Protein AF-A0A846D6I4-F1 (afdb_monomer_lite)

Secondary structure (DSSP, 8-state):
-HHHHHHHHS--PPP---------S---HHHHHHHHHHTTTS-HHHHHHSSSS---HHHHHHHHHHTT------HHHHHHHHHHHH-TTSSTTS--

Foldseek 3Di:
DQVVVCVVPVDNDDPPPDDPDDDQQPPDLPVVVVLCVVCVVDDLVVSCVPDPTNQDSVSSVVSCVVVVNDNDDDPVVVVVVVCVVVDVPPPVVPDD

Structure (mmCIF, N/CA/C/O backbone):
data_AF-A0A846D6I4-F1
#
_entry.id   AF-A0A846D6I4-F1
#
loop_
_atom_site.group_PDB
_atom_site.id
_atom_site.type_symbol
_atom_site.label_atom_id
_atom_site.label_alt_id
_atom_site.label_comp_id
_atom_site.label_asym_id
_atom_site.label_entity_id
_atom_site.label_seq_id
_atom_site.pdbx_PDB_ins_code
_atom_site.Cartn_x
_atom_site.Cartn_y
_atom_site.Cartn_z
_atom_site.occupancy
_atom_site.B_iso_or_equiv
_atom_site.auth_seq_id
_atom_site.auth_comp_id
_atom_site.auth_asym_id
_atom_site.auth_atom_id
_atom_site.pdbx_PDB_model_num
ATOM 1 N N . MET A 1 1 ? 31.938 8.165 -27.049 1.00 59.97 1 MET A N 1
ATOM 2 C CA . MET A 1 1 ? 32.016 8.600 -28.462 1.00 59.97 1 MET A CA 1
ATOM 3 C C . MET A 1 1 ? 31.050 7.776 -29.306 1.00 59.97 1 MET A C 1
ATOM 5 O O . MET A 1 1 ? 31.154 6.558 -29.312 1.00 59.97 1 MET A O 1
ATOM 9 N N . TRP A 1 2 ? 30.084 8.420 -29.960 1.00 67.44 2 TRP A N 1
ATOM 10 C CA . TRP A 1 2 ? 29.007 7.786 -30.741 1.00 67.44 2 TRP A CA 1
ATOM 11 C C . TRP A 1 2 ? 29.463 7.304 -32.135 1.00 67.44 2 TRP A C 1
ATOM 13 O O . TRP A 1 2 ? 28.909 6.345 -32.663 1.00 67.44 2 TRP A O 1
ATOM 23 N N . LEU A 1 3 ? 30.536 7.897 -32.676 1.00 74.56 3 LEU A N 1
ATOM 24 C CA . LEU A 1 3 ? 31.150 7.550 -33.968 1.00 74.56 3 LEU A CA 1
ATOM 25 C C . LEU A 1 3 ? 31.615 6.084 -34.055 1.00 74.56 3 LEU A C 1
ATOM 27 O O . LEU A 1 3 ? 31.408 5.437 -35.075 1.00 74.56 3 LEU A O 1
ATOM 31 N N . ARG A 1 4 ? 32.170 5.529 -32.967 1.00 71.56 4 ARG A N 1
ATOM 32 C CA . ARG A 1 4 ? 32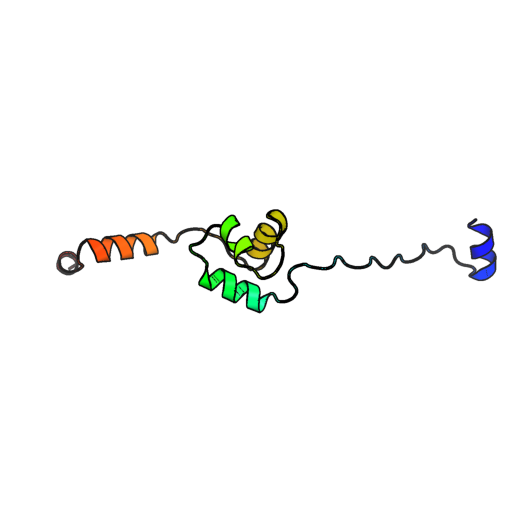.637 4.131 -32.920 1.00 71.56 4 ARG A CA 1
ATOM 33 C C . ARG A 1 4 ? 31.485 3.117 -32.980 1.00 71.56 4 ARG A C 1
ATOM 35 O O . ARG A 1 4 ? 31.598 2.105 -33.653 1.00 71.56 4 ARG A O 1
ATOM 42 N N . ARG A 1 5 ? 30.338 3.431 -32.363 1.00 66.44 5 ARG A N 1
ATOM 43 C CA . ARG A 1 5 ? 29.135 2.573 -32.405 1.00 66.44 5 ARG A CA 1
ATOM 44 C C . ARG A 1 5 ? 28.482 2.532 -33.786 1.00 66.44 5 ARG A C 1
ATOM 46 O O . ARG A 1 5 ? 27.979 1.490 -34.185 1.00 66.44 5 ARG A O 1
ATOM 53 N N . LYS A 1 6 ? 28.525 3.644 -34.530 1.00 70.44 6 LYS A N 1
ATOM 54 C CA . LYS A 1 6 ? 28.041 3.701 -35.918 1.00 70.44 6 LYS A CA 1
ATOM 55 C C . LYS A 1 6 ? 28.837 2.758 -36.826 1.00 70.44 6 LYS A C 1
ATOM 57 O O . LYS A 1 6 ? 28.241 2.080 -37.651 1.00 70.44 6 LYS A O 1
ATOM 62 N N . ALA A 1 7 ? 30.159 2.706 -36.653 1.00 73.75 7 ALA A N 1
ATOM 63 C CA . ALA A 1 7 ? 31.026 1.823 -37.430 1.00 73.75 7 ALA A CA 1
ATOM 64 C C . ALA A 1 7 ? 30.792 0.333 -37.117 1.00 73.75 7 ALA A C 1
ATOM 66 O O . ALA A 1 7 ? 30.873 -0.493 -38.016 1.00 73.75 7 ALA A O 1
ATOM 67 N N . GLU A 1 8 ? 30.478 -0.001 -35.861 1.00 70.62 8 GLU A N 1
ATOM 68 C CA . GLU A 1 8 ? 30.302 -1.389 -35.407 1.00 70.62 8 GLU A CA 1
ATOM 69 C C . GLU A 1 8 ? 28.882 -1.949 -35.640 1.00 70.62 8 GLU A C 1
ATOM 71 O O . GLU A 1 8 ? 28.734 -3.148 -35.849 1.00 70.62 8 GLU A O 1
ATOM 76 N N . THR A 1 9 ? 27.822 -1.129 -35.586 1.00 70.25 9 THR A N 1
ATOM 77 C CA . THR A 1 9 ? 26.419 -1.614 -35.614 1.00 70.25 9 THR A CA 1
ATOM 78 C C . THR A 1 9 ? 25.569 -1.001 -36.738 1.00 70.25 9 THR A C 1
ATOM 80 O O . THR A 1 9 ? 24.470 -1.481 -36.996 1.00 70.25 9 THR A O 1
ATOM 83 N N . GLY A 1 10 ? 26.037 0.051 -37.424 1.00 70.94 10 GLY A N 1
ATOM 84 C CA . GLY A 1 10 ? 25.311 0.700 -38.531 1.00 70.94 10 GLY A CA 1
ATOM 85 C C . GLY A 1 10 ? 24.037 1.464 -38.137 1.00 70.94 10 GLY A C 1
ATOM 86 O O . GLY A 1 10 ? 23.444 2.134 -38.978 1.00 70.94 10 GLY A O 1
ATOM 87 N N . ASP A 1 11 ? 23.637 1.411 -36.866 1.00 68.38 11 ASP A N 1
ATOM 88 C CA . ASP A 1 11 ? 22.382 1.959 -36.350 1.00 68.38 11 ASP A CA 1
ATOM 89 C C . ASP A 1 11 ? 22.633 2.884 -35.138 1.00 68.38 11 ASP A C 1
ATOM 91 O O . ASP A 1 11 ? 23.617 2.741 -34.405 1.00 68.38 11 ASP A O 1
ATOM 95 N N . PHE A 1 12 ? 21.744 3.857 -34.927 1.00 65.50 12 PHE A N 1
ATOM 96 C CA . PHE A 1 12 ? 21.854 4.902 -33.894 1.00 65.50 12 PHE A CA 1
ATOM 97 C C . PHE A 1 12 ? 20.897 4.701 -32.719 1.00 65.50 12 PHE A C 1
ATOM 99 O O . PHE A 1 12 ? 20.734 5.600 -31.888 1.00 65.50 12 PHE A O 1
ATOM 106 N N . ARG A 1 13 ? 20.232 3.546 -32.644 1.00 71.81 13 ARG A N 1
ATOM 107 C CA . ARG A 1 13 ? 19.220 3.294 -31.617 1.00 71.81 13 ARG A CA 1
ATOM 108 C C . ARG A 1 13 ? 19.793 3.489 -30.217 1.00 71.81 13 ARG A C 1
ATOM 110 O O . ARG A 1 13 ? 20.882 3.018 -29.876 1.00 71.81 13 ARG A O 1
ATOM 117 N N . ALA A 1 14 ? 19.029 4.199 -29.390 1.00 74.56 14 ALA A N 1
ATOM 118 C CA . ALA A 1 14 ? 19.341 4.344 -27.982 1.00 74.56 14 ALA A CA 1
ATOM 119 C C . ALA A 1 14 ? 19.434 2.951 -27.346 1.00 74.56 14 ALA A C 1
ATOM 121 O O . ALA A 1 14 ? 18.586 2.090 -27.581 1.00 74.56 14 ALA A O 1
ATOM 122 N N . LYS A 1 15 ? 20.473 2.722 -26.534 1.00 73.12 15 LYS A N 1
ATOM 123 C CA . LYS A 1 15 ? 20.604 1.466 -25.792 1.00 73.12 15 LYS A CA 1
ATOM 124 C C . LYS A 1 15 ? 19.374 1.322 -24.899 1.00 73.12 15 LYS A C 1
ATOM 126 O O . LYS A 1 15 ? 19.152 2.186 -24.050 1.00 73.12 15 LYS A O 1
ATOM 131 N N . VAL A 1 16 ? 18.624 0.233 -25.067 1.00 75.44 16 VAL A N 1
ATOM 132 C CA . VAL A 1 16 ? 17.546 -0.127 -24.143 1.00 75.44 16 VAL A CA 1
ATOM 133 C C . VAL A 1 16 ? 18.190 -0.303 -22.771 1.00 75.44 16 VAL A C 1
ATOM 135 O O . VAL A 1 16 ? 18.985 -1.215 -22.546 1.00 75.44 16 VAL A O 1
ATOM 138 N N . ARG A 1 17 ? 17.947 0.654 -21.875 1.00 74.06 17 ARG A N 1
ATOM 139 C CA . ARG A 1 17 ? 18.325 0.521 -20.473 1.00 74.06 17 ARG A CA 1
ATOM 140 C C . ARG A 1 17 ? 17.271 -0.367 -19.843 1.00 74.06 17 ARG A C 1
ATOM 142 O O . ARG A 1 17 ? 16.146 0.073 -19.635 1.00 74.06 17 ARG A O 1
ATOM 149 N N . GLU A 1 18 ? 17.637 -1.606 -19.547 1.00 75.25 18 GLU A N 1
ATOM 150 C CA . GLU A 1 18 ? 16.835 -2.431 -18.655 1.00 75.25 18 GLU A CA 1
ATOM 151 C C . GLU A 1 18 ? 16.770 -1.723 -17.304 1.00 75.25 18 GLU A C 1
ATOM 153 O O . GLU A 1 18 ? 17.765 -1.585 -16.584 1.00 75.25 18 GLU A O 1
ATOM 158 N N . HIS A 1 19 ? 15.594 -1.194 -16.983 1.00 71.62 19 HIS A N 1
ATOM 159 C CA . HIS A 1 19 ? 15.332 -0.694 -15.651 1.00 71.62 19 HIS A CA 1
ATOM 160 C C . HIS A 1 19 ? 15.310 -1.901 -14.721 1.00 71.62 19 HIS A C 1
ATOM 162 O O . HIS A 1 19 ? 14.350 -2.669 -14.713 1.00 71.62 19 HIS A O 1
ATOM 168 N N . ARG A 1 20 ? 16.376 -2.072 -13.935 1.00 69.19 20 ARG A N 1
ATOM 169 C CA . ARG A 1 20 ? 16.392 -3.036 -12.836 1.00 69.19 20 ARG A CA 1
ATOM 170 C C . ARG A 1 20 ? 15.229 -2.674 -11.911 1.00 69.19 20 ARG A C 1
ATOM 172 O O . ARG A 1 20 ? 15.223 -1.592 -11.322 1.00 69.19 20 ARG A O 1
ATOM 179 N N . GLY A 1 21 ? 14.203 -3.523 -11.887 1.00 64.81 21 GLY A N 1
ATOM 180 C CA . GLY A 1 21 ? 12.985 -3.291 -11.116 1.00 64.81 21 GLY A CA 1
ATOM 181 C C . GLY A 1 21 ? 13.304 -3.007 -9.649 1.00 64.81 21 GLY A C 1
ATOM 182 O O . GLY A 1 21 ? 14.310 -3.474 -9.117 1.00 64.81 21 GLY A O 1
ATOM 183 N N . LYS A 1 22 ? 12.462 -2.207 -8.988 1.00 67.50 22 LYS A N 1
ATOM 184 C CA . LYS A 1 22 ? 12.601 -1.958 -7.549 1.00 67.50 22 LYS A CA 1
ATOM 185 C C . LYS A 1 22 ? 12.341 -3.264 -6.796 1.00 67.50 22 LYS A C 1
ATOM 187 O O . LYS A 1 22 ? 11.323 -3.908 -7.038 1.00 67.50 22 LYS A O 1
ATOM 192 N N . ASN A 1 23 ? 13.223 -3.613 -5.862 1.00 66.69 23 ASN A N 1
ATOM 193 C CA . ASN A 1 23 ? 12.980 -4.704 -4.923 1.00 66.69 23 ASN A CA 1
ATOM 194 C C . ASN A 1 23 ? 11.787 -4.304 -4.043 1.00 66.69 23 ASN A C 1
ATOM 196 O O . ASN A 1 23 ? 11.872 -3.346 -3.270 1.00 66.69 23 ASN A O 1
ATOM 200 N N . ASN A 1 24 ? 10.653 -4.983 -4.200 1.00 68.50 24 ASN A N 1
ATOM 201 C CA . ASN A 1 24 ? 9.481 -4.725 -3.373 1.00 68.50 24 ASN A CA 1
ATOM 202 C C . ASN A 1 24 ? 9.710 -5.343 -1.990 1.00 68.50 24 ASN A C 1
ATOM 204 O O . ASN A 1 24 ? 10.041 -6.518 -1.894 1.00 68.50 24 ASN A O 1
ATOM 208 N N . LYS A 1 25 ? 9.505 -4.561 -0.922 1.00 74.62 25 LYS A N 1
ATOM 209 C CA . LYS A 1 25 ? 9.597 -5.049 0.467 1.00 74.62 25 LYS A CA 1
ATOM 210 C C . LYS A 1 25 ? 8.480 -6.043 0.832 1.00 74.62 25 LYS A C 1
ATOM 212 O O . LYS A 1 25 ? 8.614 -6.783 1.794 1.00 74.62 25 LYS A O 1
ATOM 217 N N . ILE A 1 26 ? 7.387 -6.056 0.063 1.00 77.31 26 ILE A N 1
ATOM 218 C CA . ILE A 1 26 ? 6.286 -7.016 0.190 1.00 77.31 26 ILE A CA 1
ATOM 219 C C . ILE A 1 26 ? 6.367 -7.968 -0.999 1.00 77.31 26 ILE A C 1
ATOM 221 O O . ILE A 1 26 ? 6.008 -7.604 -2.124 1.00 77.31 26 ILE A O 1
ATOM 225 N N . THR A 1 27 ? 6.886 -9.163 -0.734 1.00 79.06 27 THR A N 1
ATOM 226 C CA . THR A 1 27 ? 6.998 -10.251 -1.714 1.00 79.06 27 THR A CA 1
ATOM 227 C C . THR A 1 27 ? 5.701 -11.054 -1.788 1.00 79.06 27 THR A C 1
ATOM 229 O O . THR A 1 27 ? 5.274 -11.427 -2.876 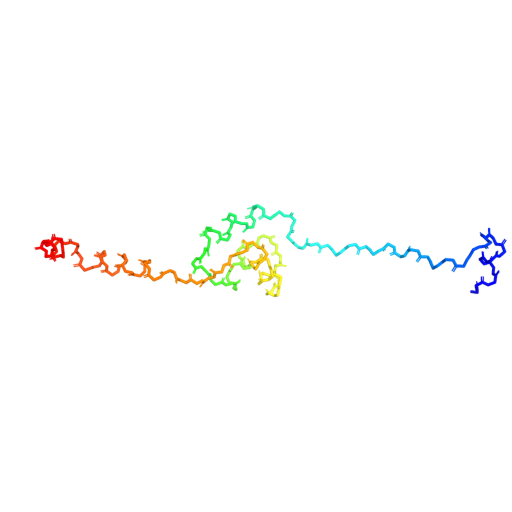1.00 79.06 27 THR A O 1
ATOM 232 N N . ASP A 1 28 ? 5.048 -11.258 -0.642 1.00 84.12 28 ASP A N 1
ATOM 233 C CA . ASP A 1 28 ? 3.847 -12.079 -0.499 1.00 84.12 28 ASP A CA 1
ATOM 234 C C . ASP A 1 28 ? 2.636 -11.206 -0.134 1.00 84.12 28 ASP A C 1
ATOM 236 O O . ASP A 1 28 ? 2.511 -10.703 0.985 1.00 84.12 28 ASP A O 1
ATOM 240 N N . TRP A 1 29 ? 1.766 -10.972 -1.118 1.00 84.81 29 TRP A N 1
ATOM 241 C CA . TRP A 1 29 ? 0.578 -10.128 -0.960 1.00 84.81 29 TRP A CA 1
ATOM 242 C C . TRP A 1 29 ? -0.585 -10.851 -0.286 1.00 84.81 29 TRP A C 1
ATOM 244 O O . TRP A 1 29 ? -1.441 -10.193 0.302 1.00 84.81 29 TRP A O 1
ATOM 254 N N . GLU A 1 30 ? -0.624 -12.179 -0.364 1.00 85.75 30 GLU A N 1
ATOM 255 C CA . GLU A 1 30 ? -1.700 -12.978 0.217 1.00 85.75 30 GLU A CA 1
ATOM 256 C C . GLU A 1 30 ? -1.534 -13.053 1.735 1.00 85.75 30 GLU A C 1
ATOM 258 O O . GLU A 1 30 ? -2.473 -12.750 2.475 1.00 85.75 30 GLU A O 1
ATOM 263 N N . LYS A 1 31 ? -0.300 -13.276 2.206 1.00 86.06 31 LYS A N 1
ATOM 264 C CA . LYS A 1 31 ? 0.033 -13.147 3.634 1.00 86.06 31 LYS A CA 1
ATOM 265 C C . LYS A 1 31 ? -0.245 -11.750 4.171 1.00 86.06 31 LYS A C 1
ATOM 267 O O . LYS A 1 31 ? -0.789 -11.612 5.262 1.00 86.06 31 LYS A O 1
ATOM 272 N N . PHE A 1 32 ? 0.089 -10.711 3.401 1.00 86.62 32 PHE A N 1
ATOM 273 C CA . PHE A 1 32 ? -0.173 -9.331 3.812 1.00 86.62 32 PHE A CA 1
ATOM 274 C C . PHE A 1 32 ? -1.676 -9.038 3.932 1.00 86.62 32 PHE A C 1
ATOM 276 O O . PHE A 1 32 ? -2.090 -8.279 4.805 1.00 86.62 32 PHE A O 1
ATOM 283 N N . ARG A 1 33 ? -2.508 -9.661 3.089 1.00 87.31 33 ARG A N 1
ATOM 284 C CA . ARG A 1 33 ? -3.965 -9.539 3.176 1.00 87.31 33 ARG A CA 1
ATOM 285 C C . ARG A 1 33 ? -4.518 -10.214 4.430 1.00 87.31 33 ARG A C 1
ATOM 287 O O . ARG A 1 33 ? -5.256 -9.567 5.163 1.00 87.31 33 ARG A O 1
ATOM 294 N N . ALA A 1 34 ? -4.122 -11.458 4.700 1.00 88.06 34 ALA A N 1
ATOM 295 C CA . 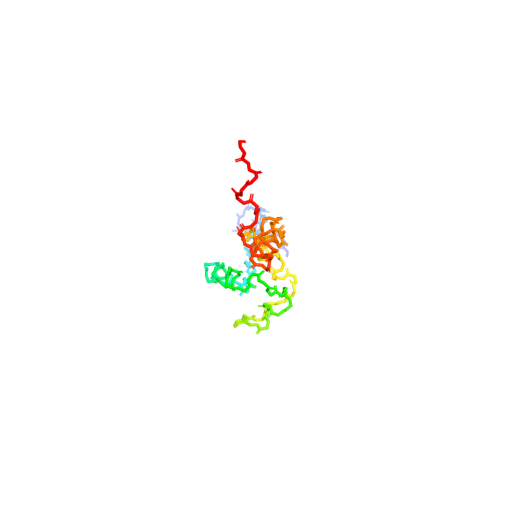ALA A 1 34 ? -4.540 -12.175 5.908 1.00 88.06 34 ALA A CA 1
ATOM 296 C C . ALA A 1 34 ? -4.107 -11.435 7.186 1.00 88.06 34 ALA A C 1
ATOM 298 O O . ALA A 1 34 ? -4.880 -11.307 8.134 1.00 88.06 34 ALA A O 1
ATOM 299 N N . PHE A 1 35 ? -2.897 -10.873 7.176 1.00 87.25 35 PHE A N 1
ATOM 300 C CA . PHE A 1 35 ? -2.395 -10.021 8.249 1.00 87.25 35 PHE A CA 1
ATOM 301 C C . PHE A 1 35 ? -3.259 -8.766 8.446 1.00 87.25 35 PHE A C 1
ATOM 303 O O . PHE A 1 35 ? -3.689 -8.485 9.561 1.00 87.25 35 PHE A O 1
ATOM 310 N N . ALA A 1 36 ? -3.572 -8.040 7.368 1.00 86.50 36 ALA A N 1
ATOM 311 C CA . ALA A 1 36 ? -4.397 -6.834 7.443 1.00 86.50 36 ALA A CA 1
ATOM 312 C C . ALA A 1 36 ? -5.842 -7.116 7.896 1.00 86.50 36 ALA A C 1
ATOM 314 O O . ALA A 1 36 ? -6.433 -6.290 8.585 1.00 86.50 36 ALA A O 1
ATOM 315 N N . GLU A 1 37 ? -6.410 -8.268 7.531 1.00 84.50 37 GLU A N 1
ATOM 316 C CA . GLU A 1 37 ? -7.736 -8.697 7.996 1.00 84.50 37 GLU A CA 1
ATOM 317 C C . GLU A 1 37 ? -7.724 -9.084 9.484 1.00 84.50 37 GLU A C 1
ATOM 319 O O . GLU A 1 37 ? -8.656 -8.737 10.205 1.00 84.50 37 GLU A O 1
ATOM 324 N N . THR A 1 38 ? -6.652 -9.730 9.956 1.00 86.44 38 THR A N 1
ATOM 325 C CA . THR A 1 38 ? -6.497 -10.140 11.365 1.00 86.44 38 THR A CA 1
ATOM 326 C C . THR A 1 38 ? -6.286 -8.947 12.299 1.00 86.44 38 THR A C 1
ATOM 328 O O . THR A 1 38 ? -6.801 -8.949 13.410 1.00 86.44 38 THR A O 1
ATOM 331 N N . HIS A 1 39 ? -5.552 -7.928 11.846 1.00 83.56 39 HIS A N 1
ATOM 332 C CA . HIS A 1 39 ? -5.179 -6.759 12.649 1.00 83.56 39 HIS A CA 1
ATOM 333 C C . HIS A 1 39 ? -5.973 -5.500 12.287 1.00 83.56 39 HIS A C 1
ATOM 335 O O . HIS A 1 39 ? -5.507 -4.392 12.532 1.00 83.56 39 HIS A O 1
ATOM 341 N N . GLY A 1 40 ? -7.140 -5.623 11.647 1.00 76.19 40 GLY A N 1
ATOM 342 C CA . GLY A 1 40 ? -7.860 -4.481 11.068 1.00 76.19 40 GLY A CA 1
ATOM 343 C C . GLY A 1 40 ? -8.326 -3.399 12.057 1.00 76.19 40 GLY A C 1
ATOM 344 O O . GLY A 1 40 ? -8.739 -2.314 11.639 1.00 76.19 40 GLY A O 1
ATOM 345 N N . ASP A 1 41 ? -8.254 -3.698 13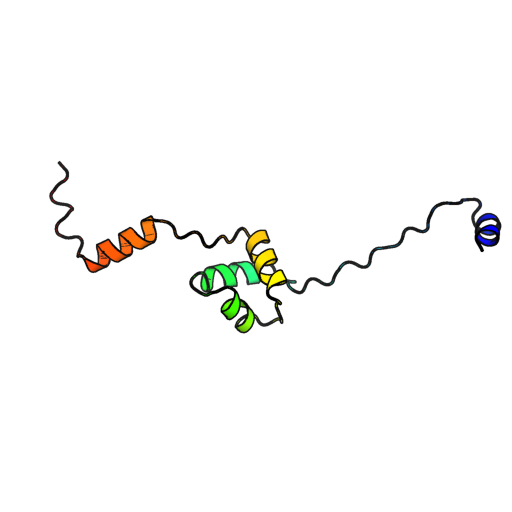.347 1.00 78.06 41 ASP A N 1
ATOM 346 C CA . ASP A 1 41 ? -8.495 -2.852 14.513 1.00 78.06 41 ASP A CA 1
ATOM 347 C C . ASP A 1 41 ? -7.268 -2.024 14.947 1.00 78.06 41 ASP A C 1
ATOM 349 O O . ASP A 1 41 ? -7.423 -1.010 15.631 1.00 78.06 41 ASP A O 1
ATOM 353 N N . GLN A 1 42 ? -6.067 -2.408 14.514 1.00 81.75 42 GLN A N 1
ATOM 354 C CA . GLN A 1 42 ? -4.809 -1.756 14.871 1.00 81.75 42 GLN A CA 1
ATOM 355 C C . GLN A 1 42 ? -4.480 -0.564 13.969 1.00 81.75 42 GLN A C 1
ATOM 357 O O . GLN A 1 42 ? -4.910 -0.453 12.812 1.00 81.75 42 GLN A O 1
ATOM 362 N N . THR A 1 43 ? -3.670 0.354 14.492 1.00 81.00 43 THR A N 1
ATOM 363 C CA . THR A 1 43 ? -3.197 1.498 13.713 1.00 81.00 43 THR A CA 1
ATOM 364 C C . THR A 1 43 ? -2.138 1.074 12.695 1.00 81.00 43 THR A C 1
ATOM 366 O O . THR A 1 43 ? -1.415 0.093 12.862 1.00 81.00 43 THR A O 1
ATOM 369 N N . GLN A 1 44 ? -1.985 1.867 11.626 1.00 79.06 44 GLN A N 1
ATOM 370 C CA . GLN A 1 44 ? -0.971 1.600 10.599 1.00 79.06 44 GLN A CA 1
ATOM 371 C C . GLN A 1 44 ? 0.438 1.512 11.191 1.00 79.06 44 GLN A C 1
ATOM 373 O O . GLN A 1 44 ? 1.247 0.763 10.647 1.00 79.06 44 GLN A O 1
ATOM 378 N N . VAL A 1 45 ? 0.716 2.264 12.270 1.00 81.12 45 VAL A N 1
ATOM 379 C CA . VAL A 1 45 ? 2.009 2.321 12.968 1.00 81.12 45 VAL A CA 1
ATOM 380 C C . VAL A 1 45 ? 2.330 0.975 13.611 1.00 81.12 45 VAL A C 1
ATOM 382 O O . VAL A 1 45 ? 3.348 0.381 13.256 1.00 81.12 45 VAL A O 1
ATOM 385 N N . GLU A 1 46 ? 1.413 0.472 14.434 1.00 82.62 46 GLU A N 1
ATOM 386 C CA . GLU A 1 46 ? 1.512 -0.816 15.136 1.00 82.62 46 GLU A CA 1
ATOM 387 C C . GLU A 1 46 ? 1.617 -1.989 14.148 1.00 82.62 46 GLU A C 1
ATOM 389 O O . GLU A 1 46 ? 2.445 -2.882 14.312 1.00 82.62 46 GLU A O 1
ATOM 394 N N . MET A 1 47 ? 0.879 -1.931 13.034 1.00 83.62 47 MET A N 1
ATOM 395 C CA . MET A 1 47 ? 0.956 -2.944 11.976 1.00 83.62 47 MET A CA 1
ATOM 396 C C . MET A 1 47 ? 2.344 -3.082 11.318 1.00 83.62 47 MET A C 1
ATOM 398 O O . MET A 1 47 ? 2.627 -4.146 10.772 1.00 83.62 47 MET A O 1
ATOM 402 N N . ALA A 1 48 ? 3.215 -2.054 11.300 1.00 80.44 48 ALA A N 1
ATOM 403 C CA . ALA A 1 48 ? 4.597 -2.309 10.836 1.00 80.44 48 ALA A CA 1
ATOM 404 C C . ALA A 1 48 ? 5.404 -3.068 11.855 1.00 80.44 48 ALA A C 1
ATOM 406 O O . ALA A 1 48 ? 6.256 -3.846 11.451 1.00 80.44 48 ALA A O 1
ATOM 407 N N . GLU A 1 49 ? 5.227 -2.743 13.131 1.00 82.88 49 GLU A N 1
ATOM 408 C CA . GLU A 1 49 ? 6.053 -3.314 14.186 1.00 82.88 49 GLU A CA 1
ATOM 409 C C . GLU A 1 49 ? 5.800 -4.818 14.289 1.00 82.88 49 GLU A C 1
ATOM 411 O O . GLU A 1 49 ? 6.730 -5.579 14.530 1.00 82.88 49 GLU A O 1
ATOM 416 N N . LEU A 1 50 ? 4.564 -5.247 14.010 1.00 84.38 50 LEU A N 1
ATOM 417 C CA . LEU A 1 50 ? 4.187 -6.657 13.953 1.00 84.38 50 LEU A CA 1
ATOM 418 C C . LEU A 1 50 ? 4.607 -7.388 12.668 1.00 84.38 50 LEU A C 1
ATOM 420 O O . LEU A 1 50 ? 4.628 -8.619 12.655 1.00 84.38 50 LEU A O 1
ATOM 424 N N . TRP A 1 51 ? 4.885 -6.679 11.573 1.00 83.19 51 TRP A N 1
ATOM 425 C CA . TRP A 1 51 ? 5.231 -7.329 10.311 1.00 83.19 51 TRP A CA 1
ATOM 426 C C . TRP A 1 51 ? 6.718 -7.702 10.291 1.00 83.19 51 TRP A C 1
ATOM 428 O O . TRP A 1 51 ? 7.576 -6.852 10.505 1.00 83.19 51 TRP A O 1
ATOM 438 N N . ASP A 1 52 ? 7.029 -8.952 9.929 1.00 75.56 52 ASP A N 1
ATOM 439 C CA . ASP A 1 52 ? 8.384 -9.555 9.894 1.00 75.56 52 ASP A CA 1
ATOM 440 C C . ASP A 1 52 ? 9.363 -8.896 8.884 1.00 75.56 52 ASP A C 1
ATOM 442 O O . ASP A 1 52 ? 10.457 -9.378 8.603 1.00 75.56 52 ASP A O 1
ATOM 446 N N . GLY A 1 53 ? 8.981 -7.765 8.291 1.00 72.75 53 GLY A N 1
ATOM 447 C CA . GLY A 1 53 ? 9.811 -6.975 7.392 1.00 72.75 53 GLY A CA 1
ATOM 448 C C . GLY A 1 53 ? 9.723 -5.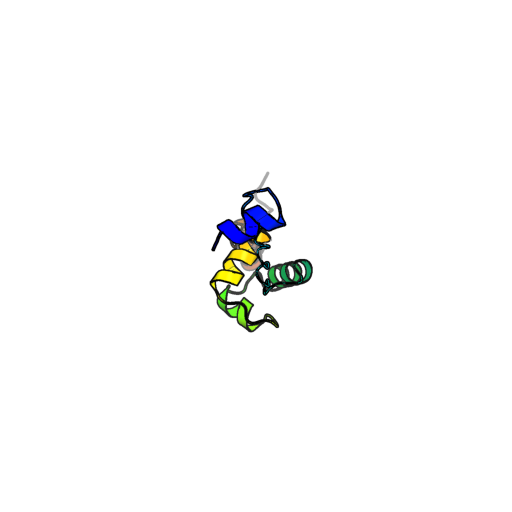490 7.717 1.00 72.75 53 GLY A C 1
ATOM 449 O O . GLY A 1 53 ? 8.660 -4.965 8.029 1.00 72.75 53 GLY A O 1
ATOM 450 N N . GLU A 1 54 ? 10.835 -4.772 7.570 1.00 74.69 54 GLU A N 1
ATOM 451 C CA . GLU A 1 54 ? 10.884 -3.336 7.847 1.00 74.69 54 GLU A CA 1
ATOM 452 C C . GLU A 1 54 ? 10.032 -2.541 6.834 1.00 74.69 54 GLU A C 1
ATOM 454 O O . GLU A 1 54 ? 10.505 -2.095 5.776 1.00 74.69 54 GLU A O 1
ATOM 459 N N . LEU A 1 55 ? 8.752 -2.342 7.144 1.00 76.94 55 LEU A N 1
ATOM 460 C CA . LEU A 1 55 ? 7.834 -1.559 6.330 1.00 76.94 55 LEU A CA 1
ATOM 461 C C . LEU A 1 55 ? 7.817 -0.101 6.796 1.00 76.94 55 LEU A C 1
ATOM 463 O O . LEU A 1 55 ? 7.120 0.291 7.731 1.00 76.94 55 LEU A O 1
ATOM 467 N N . GLY A 1 56 ? 8.530 0.757 6.064 1.00 77.44 56 GLY A N 1
ATOM 468 C CA . GLY A 1 56 ? 8.387 2.203 6.234 1.00 77.44 56 GLY A CA 1
ATOM 469 C C . GLY A 1 56 ? 6.928 2.646 6.045 1.00 77.44 56 GLY A C 1
ATOM 470 O O . GLY A 1 56 ? 6.190 2.044 5.262 1.00 77.44 56 GLY A O 1
ATOM 471 N N . ASP A 1 57 ? 6.525 3.717 6.729 1.00 77.62 57 ASP A N 1
ATOM 472 C CA . ASP A 1 57 ? 5.154 4.261 6.749 1.00 77.62 57 ASP A CA 1
ATOM 473 C C . ASP A 1 57 ? 4.516 4.367 5.345 1.00 77.62 57 ASP A C 1
ATOM 475 O O . ASP A 1 57 ? 3.527 3.711 5.022 1.00 77.62 57 ASP A O 1
ATOM 479 N N . ARG A 1 58 ? 5.213 5.032 4.415 1.00 81.94 58 ARG A N 1
ATOM 480 C CA . ARG A 1 58 ? 4.788 5.181 3.007 1.00 81.94 58 ARG A CA 1
ATOM 481 C C . ARG A 1 58 ? 4.549 3.859 2.272 1.00 81.94 58 ARG A C 1
ATOM 483 O O . ARG A 1 58 ? 3.763 3.818 1.323 1.00 81.94 58 ARG A O 1
ATOM 490 N N . THR A 1 59 ? 5.274 2.803 2.638 1.00 85.25 59 THR A N 1
ATOM 491 C CA . THR A 1 59 ? 5.141 1.483 2.007 1.00 85.25 59 THR A CA 1
ATOM 492 C C . THR A 1 59 ? 3.865 0.809 2.484 1.00 85.25 59 THR A C 1
ATOM 494 O O . THR A 1 59 ? 3.123 0.296 1.650 1.00 85.25 59 THR A O 1
ATOM 497 N N . ARG A 1 60 ? 3.561 0.895 3.785 1.00 81.44 60 ARG A N 1
ATOM 498 C CA . ARG A 1 60 ? 2.327 0.361 4.375 1.00 81.44 60 ARG A CA 1
ATOM 499 C C . ARG A 1 60 ? 1.092 1.033 3.816 1.00 81.44 60 ARG A C 1
ATOM 501 O O . ARG A 1 60 ? 0.220 0.338 3.309 1.00 81.44 60 ARG A O 1
ATOM 508 N N . SER A 1 61 ? 1.037 2.367 3.800 1.00 83.19 61 SER A N 1
ATOM 509 C CA . SER A 1 61 ? -0.151 3.066 3.290 1.00 83.19 61 SER A CA 1
ATOM 510 C C . SER A 1 61 ? -0.421 2.717 1.822 1.00 83.19 61 SER A C 1
ATOM 512 O O . SER A 1 61 ? -1.568 2.545 1.413 1.00 83.19 61 SER A O 1
ATOM 514 N N . ARG A 1 62 ? 0.636 2.552 1.011 1.00 86.50 62 ARG A N 1
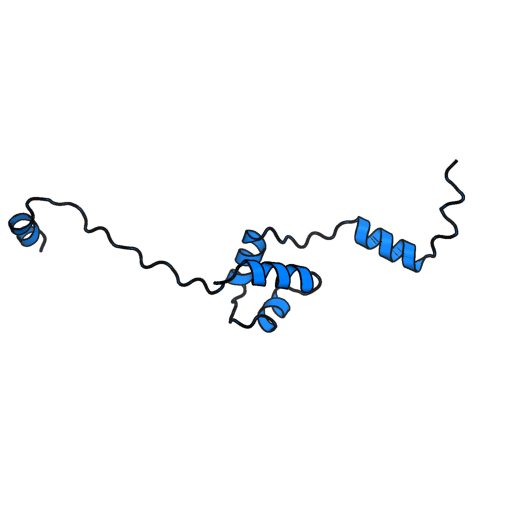ATOM 515 C CA . ARG A 1 62 ? 0.507 2.093 -0.382 1.00 86.50 62 ARG A CA 1
ATOM 516 C C . ARG A 1 62 ? 0.093 0.632 -0.481 1.00 86.50 62 ARG A C 1
ATOM 518 O O . ARG A 1 62 ? -0.697 0.309 -1.361 1.00 86.50 62 ARG A O 1
ATOM 525 N N . ALA A 1 63 ? 0.620 -0.229 0.381 1.00 86.31 63 ALA A N 1
ATOM 526 C CA . ALA A 1 63 ? 0.274 -1.641 0.422 1.00 86.31 63 ALA A CA 1
ATOM 527 C C . ALA A 1 63 ? -1.199 -1.841 0.789 1.00 86.31 63 ALA A C 1
ATOM 529 O O . ALA A 1 63 ? -1.913 -2.498 0.038 1.00 86.31 63 ALA A O 1
ATOM 530 N N . LEU A 1 64 ? -1.669 -1.176 1.848 1.00 85.69 64 LEU A N 1
ATOM 531 C CA . LEU A 1 64 ? -3.073 -1.155 2.268 1.00 85.69 64 LEU A CA 1
ATOM 532 C C . LEU A 1 64 ? -3.980 -0.623 1.153 1.00 85.69 64 LEU A C 1
ATOM 534 O O . LEU A 1 64 ? -4.962 -1.265 0.787 1.00 85.69 64 LEU A O 1
ATOM 538 N N . LYS A 1 65 ? -3.596 0.493 0.516 1.00 85.62 65 LYS A N 1
ATOM 539 C CA . LYS A 1 65 ? -4.325 1.022 -0.646 1.00 85.62 65 LYS A CA 1
ATOM 540 C C . LYS A 1 65 ? -4.365 0.027 -1.810 1.00 85.62 65 LYS A C 1
ATOM 542 O O . LYS A 1 65 ? -5.380 -0.058 -2.493 1.00 85.62 65 LYS A O 1
ATOM 547 N N . LYS A 1 66 ? -3.281 -0.719 -2.047 1.00 85.56 66 LYS A N 1
ATOM 548 C CA . LYS A 1 66 ? -3.185 -1.705 -3.133 1.00 85.56 66 LYS A CA 1
ATOM 549 C C . LYS A 1 66 ? -4.097 -2.910 -2.899 1.00 85.56 66 LYS A C 1
ATOM 551 O O . LYS A 1 66 ? -4.689 -3.388 -3.859 1.00 85.56 66 LYS A O 1
ATOM 556 N N . ILE A 1 67 ? -4.228 -3.370 -1.655 1.00 85.81 67 ILE A N 1
ATOM 557 C CA . ILE A 1 67 ? -5.165 -4.447 -1.292 1.00 85.81 67 ILE A CA 1
ATOM 558 C C . ILE A 1 67 ? -6.608 -3.947 -1.099 1.00 85.81 67 ILE A C 1
ATOM 560 O O . ILE A 1 67 ? -7.497 -4.741 -0.818 1.00 85.81 67 ILE A O 1
ATOM 564 N N . GLY A 1 68 ? -6.859 -2.640 -1.250 1.00 82.31 68 GLY A N 1
ATOM 565 C CA . GLY A 1 68 ? -8.183 -2.041 -1.062 1.00 82.31 68 GLY A CA 1
ATOM 566 C C . GLY A 1 68 ? -8.628 -1.947 0.401 1.00 82.31 68 GLY A C 1
ATOM 567 O O . GLY A 1 68 ? -9.800 -1.679 0.666 1.00 82.31 68 GLY A O 1
ATOM 568 N N . PHE A 1 69 ? -7.714 -2.139 1.353 1.00 79.19 69 PHE A N 1
ATOM 569 C CA . PHE A 1 69 ? -8.015 -2.055 2.775 1.00 79.19 69 PHE A CA 1
ATOM 570 C C . PHE A 1 69 ? -8.193 -0.586 3.168 1.00 79.19 69 PHE A C 1
ATOM 572 O O . PHE A 1 69 ? -7.234 0.188 3.231 1.00 79.19 69 PHE A O 1
ATOM 579 N N . THR A 1 70 ? -9.445 -0.178 3.372 1.00 69.88 70 THR A N 1
ATOM 580 C CA . THR A 1 70 ? -9.804 1.186 3.772 1.00 69.88 70 THR A CA 1
ATOM 581 C C . THR A 1 70 ? -10.500 1.144 5.127 1.00 69.88 70 THR A C 1
ATOM 583 O O . THR A 1 70 ? -11.541 0.513 5.282 1.00 69.88 70 THR A O 1
ATOM 586 N N . GLY A 1 71 ? -9.917 1.823 6.120 1.00 64.69 71 GLY A N 1
ATOM 587 C CA . GLY A 1 71 ? -10.393 1.863 7.508 1.00 64.69 71 GLY A CA 1
ATOM 588 C C . GLY A 1 71 ? -11.645 2.718 7.716 1.00 64.69 71 GLY A C 1
ATOM 589 O O . GLY A 1 71 ? -11.712 3.496 8.666 1.00 64.69 71 GLY A O 1
ATOM 590 N N . LYS A 1 72 ? -12.634 2.643 6.817 1.00 66.25 72 LYS A N 1
ATOM 591 C CA . LYS A 1 72 ? -13.922 3.303 7.043 1.00 66.25 72 LYS A CA 1
ATOM 592 C C . LYS A 1 72 ? -14.776 2.394 7.921 1.00 66.25 72 LYS A C 1
ATOM 594 O O . LYS A 1 72 ? -15.259 1.364 7.455 1.00 66.25 72 LYS A O 1
ATOM 599 N N . LYS A 1 73 ? -14.972 2.785 9.185 1.00 61.06 73 LYS A N 1
ATOM 600 C CA . LYS A 1 73 ? -15.911 2.109 10.093 1.00 61.06 73 LYS A CA 1
ATOM 601 C C . LYS A 1 73 ? -17.287 2.025 9.423 1.00 61.06 73 LYS A C 1
ATOM 603 O O . LYS A 1 73 ? -17.819 3.038 8.961 1.00 61.06 73 LYS A O 1
ATOM 608 N N . ARG A 1 74 ? -17.856 0.819 9.342 1.00 62.38 74 ARG A N 1
ATOM 609 C CA . ARG A 1 74 ? -19.255 0.640 8.933 1.00 62.38 74 ARG A CA 1
ATOM 610 C C . ARG A 1 74 ? -20.130 1.079 10.103 1.00 62.38 74 ARG A C 1
ATOM 612 O O . ARG A 1 74 ? -19.918 0.615 11.217 1.00 62.38 74 ARG A O 1
ATOM 619 N N . LEU A 1 75 ? -21.109 1.949 9.850 1.00 60.62 75 LEU A N 1
ATOM 620 C CA . LEU A 1 75 ? -22.049 2.434 10.873 1.00 60.62 75 LEU A CA 1
ATOM 621 C C . LEU A 1 75 ? -22.733 1.288 11.641 1.00 60.62 75 LEU A C 1
ATOM 623 O O . LEU A 1 75 ? -22.991 1.426 12.833 1.00 60.62 75 LEU A O 1
ATOM 627 N N . THR A 1 76 ? -22.965 0.150 10.981 1.00 60.31 76 THR A N 1
ATOM 628 C CA . THR A 1 76 ? -23.610 -1.041 11.551 1.00 60.31 76 THR A CA 1
ATOM 629 C C . THR A 1 76 ? -22.821 -1.702 12.681 1.00 60.31 76 THR A C 1
ATOM 631 O O . THR A 1 76 ? -23.444 -2.174 13.620 1.00 60.31 76 THR A O 1
ATOM 634 N N . ALA A 1 77 ? -21.483 -1.675 12.648 1.00 60.09 77 ALA A N 1
ATOM 635 C CA . ALA A 1 77 ? -20.655 -2.293 13.691 1.00 60.09 77 ALA A CA 1
ATOM 636 C C . ALA A 1 77 ? -20.874 -1.617 15.056 1.00 60.09 77 ALA A C 1
ATOM 638 O O . ALA A 1 77 ? -21.026 -2.274 16.077 1.00 60.09 77 ALA A O 1
ATOM 639 N N . THR A 1 78 ? -21.005 -0.289 15.048 1.00 60.84 78 THR A N 1
ATOM 640 C CA . THR A 1 78 ? -21.361 0.502 16.231 1.00 60.84 78 THR A CA 1
ATOM 641 C C . THR A 1 78 ? -22.771 0.195 16.725 1.00 60.84 78 THR A C 1
ATOM 643 O O . THR A 1 78 ? -22.988 0.089 17.925 1.00 60.84 78 THR A O 1
ATOM 646 N N . VAL A 1 79 ? -23.750 0.068 15.822 1.00 64.44 79 VAL A N 1
ATOM 647 C CA . VAL A 1 79 ? -25.146 -0.185 16.213 1.00 64.44 79 VAL A CA 1
ATOM 648 C C . VAL A 1 79 ? -25.267 -1.545 16.900 1.00 64.44 79 VAL A C 1
ATOM 650 O O . VAL A 1 79 ? -25.940 -1.630 17.915 1.00 64.44 79 VAL A O 1
ATOM 653 N N . GLU A 1 80 ? -24.569 -2.575 16.426 1.00 63.19 80 GLU A N 1
ATOM 654 C CA . GLU A 1 80 ? -24.544 -3.897 17.066 1.00 63.19 80 GLU A CA 1
ATOM 655 C C . GLU A 1 80 ? -23.884 -3.880 18.453 1.00 63.19 80 GLU A C 1
ATOM 657 O O . GLU A 1 80 ? -24.432 -4.475 19.377 1.00 63.19 80 GLU A O 1
ATOM 662 N N . GLU A 1 81 ? -22.782 -3.145 18.645 1.00 65.12 81 GLU A N 1
ATOM 663 C CA . GLU A 1 81 ? -22.159 -2.957 19.969 1.00 65.12 81 GLU A CA 1
ATOM 664 C C . GLU A 1 81 ? -23.094 -2.236 20.947 1.00 65.12 81 GLU A C 1
ATOM 666 O O . GLU A 1 81 ? -23.292 -2.690 22.074 1.00 65.12 81 GLU A O 1
ATOM 671 N N . TRP A 1 82 ? -23.725 -1.139 20.516 1.00 67.88 82 TRP A N 1
ATOM 672 C CA . TRP A 1 82 ? -24.704 -0.422 21.337 1.00 67.88 82 TRP A CA 1
ATOM 673 C C . TRP A 1 82 ? -25.932 -1.289 21.636 1.00 67.88 82 TRP A C 1
ATOM 675 O O . TRP A 1 82 ? -26.409 -1.311 22.767 1.00 67.88 82 TRP A O 1
ATOM 685 N N . LEU A 1 83 ? -26.428 -2.051 20.661 1.00 65.69 83 LEU A N 1
ATOM 686 C CA . LEU A 1 83 ? -27.556 -2.966 20.842 1.00 65.69 83 LEU A CA 1
ATOM 687 C C . LEU A 1 83 ? -27.214 -4.153 21.759 1.00 65.69 83 LEU A C 1
ATOM 689 O O . LEU A 1 83 ? -28.081 -4.595 22.514 1.00 65.69 83 LEU A O 1
ATOM 693 N N . ALA A 1 84 ? -25.970 -4.635 21.739 1.00 68.56 84 ALA A N 1
ATOM 694 C CA . ALA A 1 84 ? -25.474 -5.668 22.646 1.00 68.56 84 ALA A CA 1
ATOM 695 C C . ALA A 1 84 ? -25.320 -5.149 24.086 1.00 68.56 84 ALA A C 1
ATOM 697 O O . ALA A 1 84 ? -25.635 -5.867 25.032 1.00 68.56 84 ALA A O 1
ATOM 698 N N . ILE A 1 85 ? -24.903 -3.889 24.257 1.00 67.31 85 ILE A N 1
ATOM 699 C CA . ILE A 1 85 ? -24.785 -3.226 25.566 1.00 67.31 85 ILE A CA 1
ATOM 700 C C . ILE A 1 85 ? -26.164 -2.901 26.166 1.00 67.31 85 ILE A C 1
ATOM 702 O O . ILE A 1 85 ? -26.348 -3.001 27.377 1.00 67.31 85 ILE A O 1
ATOM 706 N N . ILE A 1 86 ? -27.140 -2.510 25.340 1.00 70.12 86 ILE A N 1
ATOM 707 C CA . ILE A 1 86 ? -28.457 -2.034 25.807 1.00 70.12 86 ILE A CA 1
ATOM 708 C C . ILE A 1 86 ? -29.457 -3.192 26.028 1.00 70.12 86 ILE A C 1
ATOM 710 O O . ILE A 1 86 ? -30.491 -2.994 26.664 1.00 70.12 86 ILE A O 1
ATOM 714 N N . GLY A 1 87 ? -29.138 -4.415 25.590 1.00 56.16 87 GLY A N 1
ATOM 715 C CA . GLY A 1 87 ? -29.979 -5.596 25.796 1.00 56.16 87 GLY A CA 1
ATOM 716 C C . GLY A 1 87 ? -31.196 -5.605 24.865 1.00 56.16 87 GLY A C 1
ATOM 717 O O . GLY A 1 87 ? -32.133 -4.817 24.990 1.00 56.16 87 GLY A O 1
ATOM 718 N N . TRP A 1 88 ? -31.202 -6.539 23.917 1.00 55.38 88 TRP A N 1
ATOM 719 C CA . TRP A 1 88 ? -32.119 -6.589 22.769 1.00 55.38 88 TRP A CA 1
ATOM 720 C C . TRP A 1 88 ? -33.578 -6.988 23.087 1.00 55.38 88 TRP A C 1
ATOM 722 O O . TRP A 1 88 ? -34.339 -7.362 22.200 1.00 55.38 88 TRP A O 1
ATOM 732 N N . GLU A 1 89 ? -34.006 -6.906 24.346 1.00 55.75 89 GLU A N 1
ATOM 733 C CA . GLU A 1 89 ? -35.296 -7.448 24.794 1.00 55.75 89 GLU A CA 1
ATOM 734 C C . GLU A 1 89 ? -36.447 -6.423 24.751 1.00 55.75 89 GLU A C 1
ATOM 736 O O . GLU A 1 89 ? -37.617 -6.789 24.848 1.00 55.75 89 GLU A O 1
ATOM 741 N N . LYS A 1 90 ? -36.152 -5.126 24.559 1.00 56.81 90 LYS A N 1
ATOM 742 C CA . LYS A 1 90 ? -37.182 -4.064 24.562 1.00 56.81 90 LYS A CA 1
ATOM 743 C C . LYS A 1 90 ? -37.627 -3.546 23.194 1.00 56.81 90 LYS A C 1
ATOM 745 O O . LYS A 1 90 ? -38.719 -2.992 23.114 1.00 56.81 90 LYS A O 1
ATOM 750 N N . LEU A 1 91 ? -36.839 -3.712 22.130 1.00 55.22 91 LEU A N 1
ATOM 751 C CA . LEU A 1 91 ? -37.140 -3.097 20.824 1.00 55.22 91 LEU A CA 1
ATOM 752 C C . LEU A 1 91 ? -37.865 -4.029 19.839 1.00 55.22 91 LEU A C 1
ATOM 754 O O . LEU A 1 91 ? -38.535 -3.542 18.935 1.00 55.22 91 LEU A O 1
ATOM 758 N N . SER A 1 92 ? -37.834 -5.350 20.042 1.00 54.62 92 SER A N 1
ATOM 759 C CA . SER A 1 92 ? -38.559 -6.310 19.188 1.00 54.62 92 SER A CA 1
ATOM 760 C C . SER A 1 92 ? -40.071 -6.359 19.449 1.00 54.62 92 SER A C 1
ATOM 762 O O . SER A 1 92 ? -40.810 -6.983 18.694 1.00 54.62 92 SER A O 1
ATOM 764 N N . ARG A 1 93 ? -40.559 -5.675 20.495 1.00 53.81 93 ARG A N 1
ATOM 765 C CA . ARG A 1 93 ? -41.983 -5.638 20.872 1.00 53.81 93 ARG A CA 1
ATOM 766 C C . ARG A 1 93 ? -42.735 -4.414 20.335 1.00 53.81 93 ARG A C 1
ATOM 768 O O . ARG A 1 93 ? -43.897 -4.212 20.678 1.00 53.81 93 ARG A O 1
ATOM 775 N N . GLN A 1 94 ? -42.078 -3.595 19.512 1.00 53.22 94 GLN A N 1
ATOM 776 C CA . GLN A 1 94 ? -42.635 -2.358 18.963 1.00 53.22 94 GLN A CA 1
ATOM 777 C C . GLN A 1 94 ? -42.293 -2.199 17.473 1.00 53.22 94 GLN A C 1
ATOM 779 O O . GLN A 1 94 ? -41.777 -1.185 17.019 1.00 53.22 94 GLN A O 1
ATOM 784 N N . SER A 1 95 ? -42.567 -3.228 16.683 1.00 44.50 95 SER A N 1
ATOM 785 C CA . SER A 1 95 ? -42.804 -3.080 15.246 1.00 44.50 95 SER A CA 1
ATOM 786 C C . SER A 1 95 ? -43.908 -4.062 14.886 1.00 44.50 95 SER A C 1
ATOM 788 O O . SER A 1 95 ? -43.689 -5.269 14.821 1.00 44.50 95 SER A O 1
ATOM 790 N N . PHE A 1 96 ? -45.114 -3.500 14.826 1.00 43.41 96 PHE A N 1
ATOM 791 C CA . PHE A 1 96 ? -46.288 -4.058 14.169 1.00 43.41 96 PHE A CA 1
ATOM 792 C C . PHE A 1 96 ? -46.128 -3.872 12.657 1.00 43.41 96 PHE A C 1
ATOM 794 O O . PHE A 1 96 ? -45.505 -2.852 12.275 1.00 43.41 96 PHE A O 1
#

Radius of gyration: 26.95 Å; chains: 1; bounding box: 79×22×64 Å

Sequence (96 aa):
MWLRRKAETGDFRAKVREHRGKNNKITDWEKFRAFAETHGDQTQVEMAELWDGELGDRTRSRALKKIGFTGKKRLTATVEEWLAIIGWEKLSRQSF

pLDDT: mean 73.02, std 10.57, range [43.41, 88.06]